Protein AF-A0A4Z2BM28-F1 (afdb_monomer)

Mean predicted aligned error: 14.36 Å

Secondary structure (DSSP, 8-state):
-HHHHHHHHHHHHHHHHHHHHHHHHGGGSPPPPPP--TT--HHHHHHHHHHHHHHHHHHH----S-----

Foldseek 3Di:
DVVVVVVVVVVVVVVVVVVVVVVVVVVPADDQDDDPDPPDDPVVVVVNVVVNVVNCCVVVPPPPDDPPPD

InterPro domains:
  IPR001955 Pancreatic hormone-like [PF00159] (30-65)
  IPR001955 Pancreatic hormone-like [PR00278] (30-46)
  IPR001955 Pancreatic hormone-like [PR00278] (47-63)
  IPR001955 Pancreatic hormone-like [SM00309] (29-64)
  IPR001955 Pancreatic hormone-like [cd00126] (29-64)
  IPR020392 Pancreatic hormone-like, conserved site [PS00265] (48-64)

Radius of gyration: 22.38 Å; Cα contacts (8 Å, |Δi|>4): 14; chains: 1; bounding box: 62×40×32 Å

Structure (mmCIF, N/CA/C/O backbone):
data_AF-A0A4Z2BM28-F1
#
_entry.id   AF-A0A4Z2BM28-F1
#
loop_
_atom_site.group_PDB
_atom_site.id
_atom_site.type_symbol
_atom_site.label_atom_id
_atom_site.label_alt_id
_atom_site.label_comp_id
_atom_site.label_asym_id
_atom_site.label_entity_id
_atom_site.label_seq_id
_atom_site.pdbx_PDB_ins_code
_atom_site.Cartn_x
_atom_site.Cartn_y
_atom_site.Cartn_z
_atom_site.occupancy
_atom_site.B_iso_or_equiv
_atom_site.auth_seq_id
_atom_site.auth_comp_id
_atom_site.auth_asym_id
_atom_site.auth_atom_id
_atom_site.pdbx_PDB_model_num
ATOM 1 N N . MET A 1 1 ? 34.719 -27.831 9.321 1.00 53.44 1 MET A N 1
ATOM 2 C CA . MET A 1 1 ? 33.395 -27.576 9.945 1.00 53.44 1 MET A CA 1
ATOM 3 C C . MET A 1 1 ? 32.992 -26.093 9.954 1.00 53.44 1 MET A C 1
ATOM 5 O O . MET A 1 1 ? 31.824 -25.808 10.158 1.00 53.44 1 MET A O 1
ATOM 9 N N . GLN A 1 2 ? 33.907 -25.148 9.700 1.00 60.81 2 GLN A N 1
ATOM 10 C CA . GLN A 1 2 ? 33.641 -23.698 9.740 1.00 60.81 2 GLN A CA 1
ATOM 11 C C . GLN A 1 2 ? 32.957 -23.153 8.468 1.00 60.81 2 GLN A C 1
ATOM 13 O O . GLN A 1 2 ? 32.150 -22.231 8.534 1.00 60.81 2 GLN A O 1
ATOM 18 N N . SER A 1 3 ? 33.220 -23.780 7.318 1.00 66.31 3 SER A N 1
ATOM 19 C CA . SER A 1 3 ? 32.610 -23.463 6.017 1.00 66.31 3 SER A CA 1
ATOM 20 C C . SER A 1 3 ? 31.101 -23.722 5.979 1.00 66.31 3 SER A C 1
ATOM 22 O O . SER A 1 3 ? 30.355 -22.935 5.401 1.00 66.31 3 SER A O 1
ATOM 24 N N . ASN A 1 4 ? 30.639 -24.784 6.645 1.00 74.88 4 ASN A N 1
ATOM 25 C CA . ASN A 1 4 ? 29.217 -25.123 6.702 1.00 74.88 4 ASN A CA 1
ATOM 26 C C . ASN A 1 4 ? 28.422 -24.091 7.507 1.00 74.88 4 ASN A C 1
ATOM 28 O O . ASN A 1 4 ? 27.322 -23.747 7.102 1.00 74.88 4 ASN A O 1
ATOM 32 N N . LEU A 1 5 ? 28.987 -23.549 8.594 1.00 77.94 5 LEU A N 1
ATOM 33 C CA . LEU A 1 5 ? 28.327 -22.527 9.415 1.00 77.94 5 LEU A CA 1
ATOM 34 C C . LEU A 1 5 ? 28.179 -21.196 8.667 1.00 77.94 5 LEU A C 1
ATOM 36 O O . LEU A 1 5 ? 27.111 -20.593 8.710 1.00 77.94 5 LEU A O 1
ATOM 40 N N . LEU A 1 6 ? 29.209 -20.766 7.928 1.00 77.25 6 LEU A N 1
ATOM 41 C CA . LEU A 1 6 ? 29.126 -19.569 7.080 1.00 77.25 6 LEU A CA 1
ATOM 42 C C . LEU A 1 6 ? 28.096 -19.732 5.954 1.00 77.25 6 LEU A C 1
ATOM 44 O O . LEU A 1 6 ? 27.323 -18.812 5.694 1.00 77.25 6 LEU A O 1
ATOM 48 N N . SER A 1 7 ? 28.055 -20.904 5.312 1.00 82.38 7 SER A N 1
ATOM 49 C CA . SER A 1 7 ? 27.054 -21.212 4.284 1.00 82.38 7 SER A CA 1
ATOM 50 C C . SER A 1 7 ? 25.633 -21.189 4.856 1.00 82.38 7 SER A C 1
ATOM 52 O O . SER A 1 7 ? 24.745 -20.596 4.247 1.00 82.38 7 SER A O 1
ATOM 54 N N . TRP A 1 8 ? 25.439 -21.749 6.053 1.00 85.19 8 TRP A N 1
ATOM 55 C CA . TRP A 1 8 ? 24.142 -21.793 6.727 1.00 85.19 8 TRP A CA 1
ATOM 56 C C . TRP A 1 8 ? 23.637 -20.400 7.126 1.00 85.19 8 TRP A C 1
ATOM 58 O O . TRP A 1 8 ? 22.475 -20.059 6.896 1.00 85.19 8 TRP A O 1
ATOM 68 N N . LEU A 1 9 ? 24.527 -19.554 7.652 1.00 89.88 9 LEU A N 1
ATOM 69 C CA . LEU A 1 9 ? 24.219 -18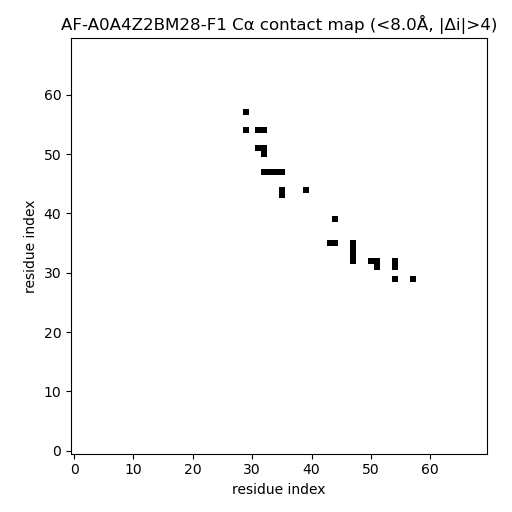.156 7.958 1.00 89.88 9 LEU A CA 1
ATOM 70 C C . LEU A 1 9 ? 23.868 -17.361 6.692 1.00 89.88 9 LEU A C 1
ATOM 72 O O . LEU A 1 9 ? 22.915 -16.583 6.706 1.00 89.88 9 LEU A O 1
ATOM 76 N N . GLY A 1 10 ? 24.573 -17.602 5.582 1.00 89.31 10 GLY A N 1
ATOM 77 C CA . GLY A 1 10 ? 24.254 -17.005 4.283 1.00 89.31 10 GLY A CA 1
ATOM 78 C C . GLY A 1 10 ? 22.871 -17.411 3.767 1.00 89.31 10 GLY A C 1
ATOM 79 O O . GLY A 1 10 ? 22.100 -16.554 3.333 1.00 89.31 10 GLY A O 1
ATOM 80 N N . THR A 1 11 ? 22.513 -18.696 3.875 1.00 90.50 11 THR A N 1
ATOM 81 C CA . THR A 1 11 ? 21.174 -19.174 3.496 1.00 90.50 11 THR A CA 1
ATOM 82 C C . THR A 1 11 ? 20.073 -18.581 4.370 1.00 90.50 11 THR A C 1
ATOM 84 O O . THR A 1 11 ? 19.045 -18.177 3.836 1.00 90.50 11 THR A O 1
ATOM 87 N N . LEU A 1 12 ? 20.289 -18.454 5.686 1.00 92.75 12 LEU A N 1
ATOM 88 C CA . LEU A 1 12 ? 19.328 -17.817 6.592 1.00 92.75 12 LEU A CA 1
ATOM 89 C C . LEU A 1 12 ? 19.147 -16.328 6.272 1.00 92.75 12 LEU A C 1
ATOM 91 O O . LEU A 1 12 ? 18.018 -15.844 6.253 1.00 92.75 12 LEU A O 1
ATOM 95 N N . GLY A 1 13 ? 20.236 -15.618 5.964 1.00 93.44 13 GLY A N 1
ATOM 96 C CA . GLY A 1 13 ? 20.185 -14.217 5.546 1.00 93.44 13 GLY A CA 1
ATOM 97 C C . GLY A 1 13 ? 19.391 -14.015 4.253 1.00 93.44 13 GLY A C 1
ATOM 98 O O . GLY A 1 13 ? 18.534 -13.136 4.192 1.00 93.44 13 GLY A O 1
ATOM 99 N N . LEU A 1 14 ? 19.612 -14.867 3.247 1.00 90.94 14 LEU A N 1
ATOM 100 C CA . LEU A 1 14 ? 18.844 -14.852 1.995 1.00 90.94 14 LEU A CA 1
ATOM 101 C C . LEU A 1 14 ? 17.356 -15.136 2.219 1.00 90.94 14 LEU A C 1
ATOM 103 O O . LEU A 1 14 ? 16.510 -14.470 1.626 1.00 90.94 14 LEU A O 1
ATOM 107 N N . LEU A 1 15 ? 17.035 -16.097 3.087 1.00 93.06 15 LEU A N 1
ATOM 108 C CA . LEU A 1 15 ? 15.656 -16.477 3.392 1.00 93.06 15 LEU A CA 1
ATOM 109 C C . LEU A 1 15 ? 14.920 -15.341 4.119 1.00 93.06 15 LEU A C 1
ATOM 111 O O . LEU A 1 15 ? 13.802 -14.994 3.746 1.00 93.06 15 LEU A O 1
ATOM 115 N N . LEU A 1 16 ? 15.577 -14.698 5.091 1.00 91.50 16 LEU A N 1
ATOM 116 C CA . LEU A 1 16 ? 15.056 -13.510 5.774 1.00 91.50 16 LEU A CA 1
ATOM 117 C C . LEU A 1 16 ? 14.851 -12.340 4.806 1.00 91.50 16 LEU A C 1
ATOM 119 O O . LEU A 1 16 ? 13.811 -11.685 4.850 1.00 91.50 16 LEU A O 1
ATOM 123 N N . TRP A 1 17 ? 15.806 -12.094 3.907 1.00 89.88 17 TRP A N 1
ATOM 124 C CA . TRP A 1 17 ? 15.695 -11.028 2.912 1.00 89.88 17 TRP A CA 1
ATOM 125 C C . TRP A 1 17 ? 14.540 -11.274 1.935 1.00 89.88 17 TRP A C 1
ATOM 127 O O . TRP A 1 17 ? 13.743 -10.372 1.688 1.00 89.88 17 TRP A O 1
ATOM 137 N N . ALA A 1 18 ? 14.377 -12.511 1.456 1.00 88.25 18 ALA A N 1
ATOM 138 C CA . ALA A 1 18 ? 13.244 -12.895 0.620 1.00 88.25 18 ALA A CA 1
ATOM 139 C C . ALA A 1 18 ? 11.899 -12.696 1.341 1.00 88.25 18 ALA A C 1
ATOM 141 O O . ALA A 1 18 ? 10.952 -12.187 0.740 1.00 88.25 18 ALA A O 1
ATOM 142 N N . LEU A 1 19 ? 11.819 -13.036 2.634 1.00 86.25 19 LEU A N 1
ATOM 143 C CA . LEU A 1 19 ? 10.619 -12.822 3.446 1.00 86.25 19 LEU A CA 1
ATOM 144 C C . LEU A 1 19 ? 10.277 -11.328 3.578 1.00 86.25 19 LEU A C 1
ATOM 146 O O . LEU A 1 19 ? 9.117 -10.942 3.447 1.00 86.25 19 LEU A O 1
ATOM 150 N N . LEU A 1 20 ? 11.291 -10.482 3.786 1.00 84.56 20 LEU A N 1
ATOM 151 C CA . LEU A 1 20 ? 11.130 -9.027 3.844 1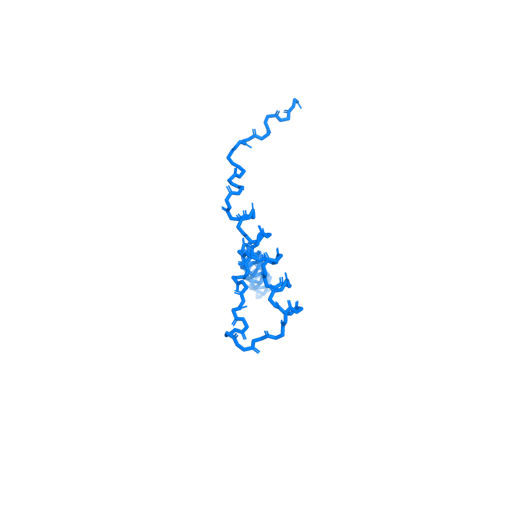.00 84.56 20 LEU A CA 1
ATOM 152 C C . LEU A 1 20 ? 10.665 -8.448 2.501 1.00 84.56 20 LEU A C 1
ATOM 154 O O . LEU A 1 20 ? 9.764 -7.610 2.477 1.00 84.56 20 LEU A O 1
ATOM 158 N N . CYS A 1 21 ? 11.218 -8.919 1.379 1.00 80.81 21 CYS A N 1
ATOM 159 C CA . CYS A 1 21 ? 10.770 -8.523 0.042 1.00 80.81 21 CYS A CA 1
ATOM 160 C C . CYS A 1 21 ? 9.312 -8.925 -0.223 1.00 80.81 21 CYS A C 1
ATO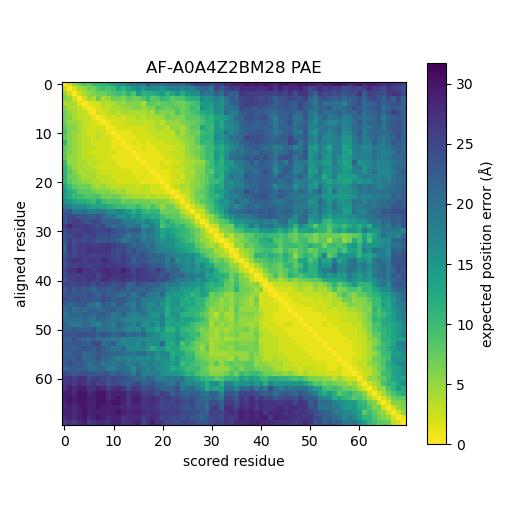M 162 O O . CYS A 1 21 ? 8.556 -8.141 -0.795 1.00 80.81 21 CYS A O 1
ATOM 164 N N . LEU A 1 22 ? 8.902 -10.119 0.216 1.00 78.62 22 LEU A N 1
ATOM 165 C CA . LEU A 1 22 ? 7.516 -10.580 0.108 1.00 78.62 22 LEU A CA 1
ATOM 166 C C . LEU A 1 22 ? 6.565 -9.726 0.956 1.00 78.62 22 LEU A C 1
ATOM 168 O O . LEU A 1 22 ? 5.504 -9.347 0.470 1.00 78.62 22 LEU A O 1
ATOM 172 N N . GLY A 1 23 ? 6.958 -9.366 2.182 1.00 72.69 23 GLY A N 1
ATOM 173 C CA . GLY A 1 23 ? 6.183 -8.465 3.040 1.00 72.69 23 GLY A CA 1
ATOM 174 C C . GLY A 1 23 ? 5.987 -7.082 2.412 1.00 72.69 23 GLY A C 1
ATOM 175 O O . GLY A 1 23 ? 4.867 -6.579 2.371 1.00 72.69 23 GLY A O 1
ATOM 176 N N . ALA A 1 24 ? 7.039 -6.509 1.822 1.00 68.00 24 ALA A N 1
ATOM 177 C CA . ALA A 1 24 ? 6.959 -5.225 1.123 1.00 68.00 24 ALA A CA 1
ATOM 178 C C . ALA A 1 24 ? 6.024 -5.248 -0.105 1.00 68.00 24 ALA A C 1
ATOM 180 O O . ALA A 1 24 ? 5.455 -4.218 -0.460 1.00 68.00 24 ALA A O 1
ATOM 181 N N . LEU A 1 25 ? 5.825 -6.407 -0.745 1.00 62.56 25 LEU A N 1
ATOM 182 C CA . LEU A 1 25 ? 4.870 -6.549 -1.850 1.00 62.56 25 LEU A CA 1
ATOM 183 C C . LEU A 1 25 ? 3.403 -6.554 -1.391 1.00 62.56 25 LEU A C 1
ATOM 185 O O . LEU A 1 25 ? 2.520 -6.259 -2.197 1.00 62.56 25 LEU A O 1
ATOM 189 N N . THR A 1 26 ? 3.123 -6.886 -0.126 1.00 61.09 26 THR A N 1
ATOM 190 C CA . THR A 1 26 ? 1.739 -6.952 0.386 1.00 61.09 26 THR A CA 1
ATOM 191 C C . THR A 1 26 ? 1.112 -5.579 0.641 1.00 61.09 26 THR A 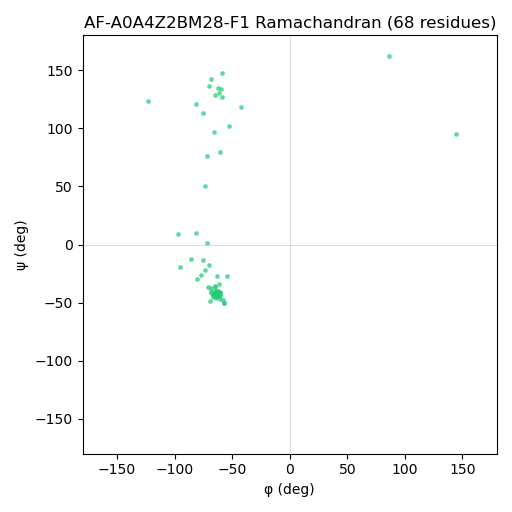C 1
ATOM 193 O O . THR A 1 26 ? -0.109 -5.482 0.710 1.00 61.09 26 THR A O 1
ATOM 196 N N . ASP A 1 27 ? 1.914 -4.510 0.654 1.00 58.19 27 ASP A N 1
ATOM 197 C CA . ASP A 1 27 ? 1.464 -3.121 0.851 1.00 58.19 27 ASP A CA 1
ATOM 198 C C . ASP A 1 27 ? 0.918 -2.465 -0.443 1.00 58.19 27 ASP A C 1
ATOM 200 O O . ASP A 1 27 ? 0.714 -1.256 -0.537 1.00 58.19 27 ASP A O 1
ATOM 204 N N . GLY A 1 28 ? 0.721 -3.259 -1.503 1.00 59.41 28 GLY A N 1
ATOM 205 C CA . GLY A 1 28 ?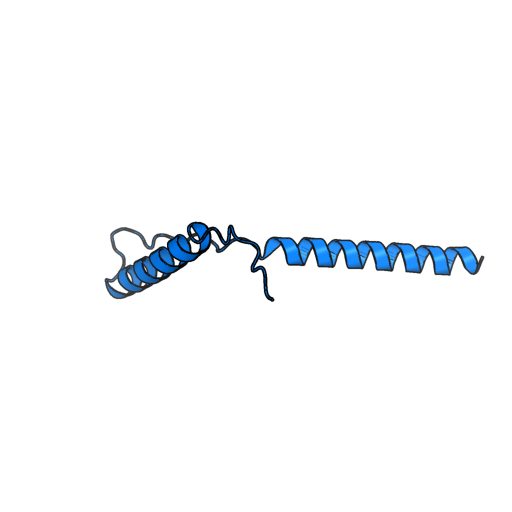 0.488 -2.758 -2.860 1.00 59.41 28 GLY A CA 1
ATOM 206 C C . GLY A 1 28 ? -0.957 -2.407 -3.222 1.00 59.41 28 GLY A C 1
ATOM 207 O O . GLY A 1 28 ? -1.170 -1.785 -4.265 1.00 59.41 28 GLY A O 1
ATOM 208 N N . TYR A 1 29 ? -1.950 -2.788 -2.412 1.00 52.84 29 TYR A N 1
ATOM 209 C CA . TYR A 1 29 ? -3.357 -2.537 -2.731 1.00 52.84 29 TYR A CA 1
ATOM 210 C C . TYR A 1 29 ? -4.048 -1.735 -1.633 1.00 52.84 29 TYR A C 1
ATOM 212 O O . TYR A 1 29 ? -4.084 -2.179 -0.486 1.00 52.84 29 TYR A O 1
ATOM 220 N N . PRO A 1 30 ? -4.640 -0.573 -1.969 1.00 63.25 30 PRO A N 1
ATOM 221 C CA . PRO A 1 30 ? -5.397 0.178 -0.988 1.00 63.25 30 PRO A CA 1
ATOM 222 C C . PRO A 1 30 ? -6.565 -0.690 -0.505 1.00 63.25 30 PRO A C 1
ATOM 224 O O . PRO A 1 30 ? -7.280 -1.296 -1.304 1.00 63.25 30 PRO A O 1
ATOM 227 N N . VAL A 1 31 ? -6.730 -0.797 0.809 1.00 68.12 31 VAL A N 1
ATOM 228 C CA . VAL A 1 31 ? -7.826 -1.560 1.411 1.00 68.12 31 VAL A CA 1
ATOM 229 C C . VAL A 1 31 ? -9.141 -0.880 1.028 1.00 68.12 31 VAL A C 1
ATOM 231 O O . VAL A 1 31 ? -9.278 0.339 1.158 1.00 68.12 31 VAL A O 1
ATOM 234 N N . LYS A 1 32 ? -10.100 -1.650 0.501 1.00 66.19 32 LYS A N 1
ATOM 235 C CA . LYS A 1 32 ? -11.426 -1.125 0.150 1.00 66.19 32 LYS A CA 1
ATOM 236 C C . LYS A 1 32 ? -12.062 -0.536 1.420 1.00 66.19 32 LYS A C 1
ATOM 238 O O . LYS A 1 32 ? -12.138 -1.260 2.411 1.00 66.19 32 LYS A O 1
ATOM 243 N N . PRO A 1 33 ? -12.523 0.729 1.410 1.00 69.81 33 PRO A N 1
ATOM 244 C CA . PRO A 1 33 ? -13.138 1.324 2.589 1.00 69.81 33 PRO A CA 1
ATOM 245 C C . PRO A 1 33 ? -14.403 0.549 2.974 1.00 69.81 33 PRO A C 1
ATOM 247 O O . PRO A 1 33 ? -15.219 0.200 2.113 1.00 69.81 33 PRO A O 1
ATOM 250 N N . GLU A 1 34 ? -14.536 0.268 4.266 1.00 71.69 34 GLU A N 1
ATOM 251 C CA . GLU A 1 34 ? -15.676 -0.432 4.855 1.00 71.69 34 GLU A CA 1
ATOM 252 C C . GLU A 1 34 ? -16.918 0.466 4.821 1.00 71.69 34 GLU A C 1
ATOM 254 O O . GLU A 1 34 ? -16.819 1.672 5.049 1.00 71.69 34 GLU A O 1
ATOM 259 N N . ASN A 1 35 ? -18.073 -0.092 4.448 1.00 68.19 35 ASN A N 1
ATOM 260 C CA . ASN A 1 35 ? -19.315 0.674 4.371 1.00 68.19 35 ASN A CA 1
ATOM 261 C C . ASN A 1 35 ? -19.906 0.789 5.787 1.00 68.19 35 ASN A C 1
ATOM 263 O O . ASN A 1 35 ? -20.185 -0.254 6.379 1.00 68.19 35 ASN A O 1
ATOM 267 N N . PRO A 1 36 ? -20.108 2.007 6.320 1.00 62.44 36 PRO A N 1
ATOM 268 C CA . PRO A 1 36 ? -20.548 2.198 7.700 1.00 62.44 36 PRO A CA 1
ATOM 269 C C . PRO A 1 36 ? -22.024 1.814 7.963 1.00 62.44 36 PRO A C 1
ATOM 271 O O . PRO A 1 36 ? -22.474 1.901 9.099 1.00 62.44 36 PRO A O 1
ATOM 274 N N . GLY A 1 37 ? -22.771 1.326 6.963 1.00 68.56 37 GLY A N 1
ATOM 275 C CA . GLY A 1 37 ? -24.176 0.920 7.107 1.00 68.56 37 GLY A CA 1
ATOM 276 C C . GLY A 1 37 ? -25.155 2.087 6.929 1.00 68.56 37 GLY A C 1
ATOM 277 O O . GLY A 1 37 ? -24.762 3.252 6.970 1.00 68.56 37 GLY A O 1
ATOM 278 N N . GLU A 1 38 ? -26.435 1.786 6.679 1.00 65.88 38 GLU A N 1
ATOM 279 C CA . GLU A 1 38 ? -27.435 2.803 6.290 1.00 65.88 38 GLU A CA 1
ATOM 280 C C . GLU A 1 38 ? -27.819 3.782 7.419 1.00 65.88 38 GLU A C 1
ATOM 282 O O . GLU A 1 38 ? -28.290 4.878 7.127 1.00 65.88 38 GLU A O 1
ATOM 287 N N . ASP A 1 39 ? -27.537 3.440 8.682 1.00 66.62 39 ASP A N 1
ATOM 288 C CA . ASP A 1 39 ? -27.837 4.263 9.868 1.00 66.62 39 ASP A CA 1
ATOM 289 C C . ASP A 1 39 ? -26.641 5.102 10.368 1.00 66.62 39 ASP A C 1
ATOM 291 O O . ASP A 1 39 ? -26.684 5.690 11.453 1.00 66.62 39 ASP A O 1
ATOM 295 N N . ALA A 1 40 ? -25.545 5.158 9.604 1.00 64.69 40 ALA A N 1
ATOM 296 C CA . ALA A 1 40 ? -24.351 5.896 9.998 1.00 64.69 40 ALA A CA 1
ATOM 297 C C . ALA A 1 40 ? -24.587 7.422 10.011 1.00 64.69 40 ALA A C 1
ATOM 299 O O . ALA A 1 40 ? -25.249 7.966 9.119 1.00 64.69 40 ALA A O 1
ATOM 300 N N . PRO A 1 41 ? -24.009 8.160 10.978 1.00 75.50 41 PRO A N 1
ATOM 301 C CA . PRO A 1 41 ? -24.109 9.613 11.016 1.00 75.50 41 PRO A CA 1
ATOM 302 C C . PRO A 1 41 ? -23.529 10.238 9.738 1.00 75.50 41 PRO A C 1
ATOM 304 O O . PRO A 1 41 ? -22.551 9.754 9.164 1.00 75.50 41 PRO A O 1
ATOM 307 N N . ALA A 1 42 ? -24.099 11.367 9.304 1.00 77.06 42 ALA A N 1
ATOM 308 C CA . ALA A 1 42 ? -23.727 12.030 8.046 1.00 77.06 42 ALA A CA 1
ATOM 309 C C . ALA A 1 42 ? -22.219 12.344 7.927 1.00 77.06 42 ALA A C 1
ATOM 311 O O . ALA A 1 42 ? -21.671 12.384 6.824 1.00 77.06 42 ALA A O 1
ATOM 312 N N . GLU A 1 43 ? -21.534 12.530 9.058 1.00 75.81 43 GLU A N 1
ATOM 313 C CA . 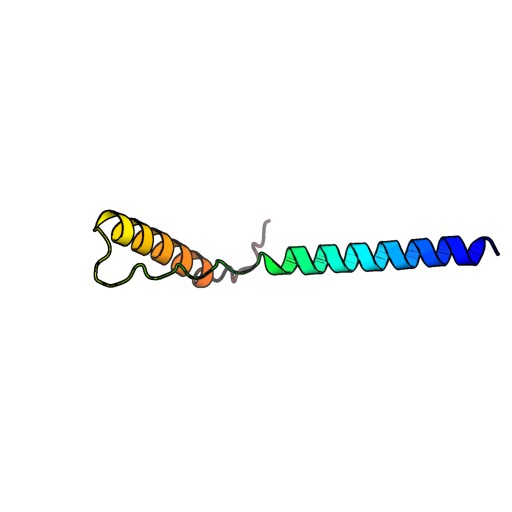GLU A 1 43 ? -20.087 12.738 9.110 1.00 75.81 43 GLU A CA 1
ATOM 314 C C . GLU A 1 43 ? -19.288 11.484 8.707 1.00 75.81 43 GLU A C 1
ATOM 3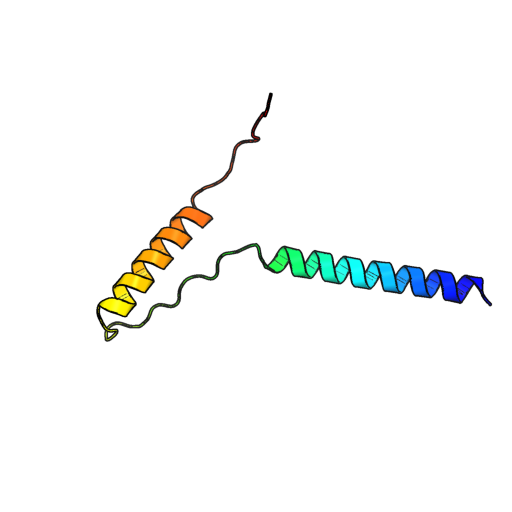16 O O . GLU A 1 43 ? -18.294 11.584 7.984 1.00 75.81 43 GLU A O 1
ATOM 321 N N . GLU A 1 44 ? -19.729 10.295 9.123 1.00 74.19 44 GLU A N 1
ATOM 322 C CA . GLU A 1 44 ? -19.098 9.022 8.758 1.00 74.19 44 GLU A CA 1
ATOM 323 C C . GLU A 1 44 ? -19.339 8.682 7.288 1.00 74.19 44 GLU A C 1
ATOM 325 O O . GLU A 1 44 ? -18.417 8.242 6.599 1.00 74.19 44 GLU A O 1
ATOM 330 N N . LEU A 1 45 ? -20.525 9.001 6.762 1.00 77.69 45 LEU A N 1
ATOM 331 C CA . LEU A 1 45 ? -20.815 8.883 5.332 1.00 77.69 45 LEU A CA 1
ATOM 332 C C . LEU A 1 45 ? -19.923 9.808 4.495 1.00 77.69 45 LEU A C 1
ATOM 334 O O . LEU A 1 45 ? -19.356 9.376 3.492 1.00 77.69 45 LEU A O 1
ATOM 338 N N . ALA A 1 46 ? -19.731 11.065 4.907 1.00 80.94 46 ALA A N 1
ATOM 339 C CA . ALA A 1 46 ? -18.838 11.988 4.205 1.00 80.94 46 ALA A CA 1
ATOM 340 C C . ALA A 1 46 ? -17.383 11.481 4.190 1.00 80.94 46 ALA A C 1
ATOM 342 O O . ALA A 1 46 ? -16.720 11.512 3.145 1.00 80.94 46 ALA A O 1
ATOM 343 N N . LYS A 1 47 ? -16.901 10.950 5.323 1.00 81.75 47 LYS A N 1
ATOM 344 C CA . LYS A 1 47 ? -15.583 10.302 5.422 1.00 81.75 47 LYS A CA 1
ATOM 345 C C . LYS A 1 47 ? -15.498 9.095 4.484 1.00 81.75 47 LYS A C 1
ATOM 347 O O . LYS A 1 47 ? -14.554 9.029 3.693 1.00 81.75 47 LYS A O 1
ATOM 352 N N . TYR A 1 48 ? -16.509 8.225 4.475 1.00 84.12 48 TYR A N 1
ATOM 353 C CA . TYR A 1 48 ? -16.601 7.079 3.568 1.00 84.12 48 TYR A CA 1
ATOM 354 C C . TYR A 1 48 ? -16.537 7.495 2.093 1.00 84.12 48 TYR A C 1
ATOM 356 O O . TYR A 1 48 ? -15.705 6.981 1.347 1.00 84.12 48 TYR A O 1
ATOM 364 N N . TYR A 1 49 ? -17.337 8.475 1.666 1.00 82.75 49 TYR A N 1
ATOM 365 C CA . TYR A 1 49 ? -17.348 8.939 0.275 1.00 82.75 49 TYR A CA 1
ATOM 366 C C . TYR A 1 49 ? -16.022 9.584 -0.148 1.00 82.75 49 TYR A C 1
ATOM 368 O O . TYR A 1 49 ? -15.581 9.396 -1.286 1.00 82.75 49 TYR A O 1
ATOM 376 N N . SER A 1 50 ? -15.350 10.306 0.753 1.00 85.81 50 SER A N 1
ATOM 377 C CA . SER A 1 50 ? -14.023 10.870 0.476 1.00 85.81 50 SER A CA 1
ATOM 378 C C . SER A 1 50 ? -12.957 9.779 0.298 1.00 85.81 50 SER A C 1
ATOM 380 O O . SER A 1 50 ? -12.207 9.804 -0.685 1.00 85.81 50 SER A O 1
ATOM 382 N N . ALA A 1 51 ? -12.950 8.773 1.180 1.00 84.38 51 ALA A N 1
ATOM 383 C CA . ALA A 1 51 ? -12.059 7.620 1.106 1.00 84.38 51 ALA A CA 1
ATOM 384 C C . ALA A 1 51 ? -12.346 6.769 -0.139 1.00 84.38 51 ALA A C 1
ATOM 386 O O . ALA A 1 51 ? -11.420 6.359 -0.834 1.00 84.38 51 ALA A O 1
ATOM 387 N N . LEU A 1 52 ? -13.621 6.578 -0.488 1.00 85.06 52 LEU A N 1
ATOM 388 C CA . LEU A 1 52 ? -14.050 5.859 -1.685 1.00 85.06 52 LEU A CA 1
ATOM 389 C C . LEU A 1 52 ? -13.595 6.567 -2.962 1.00 85.06 52 LEU A C 1
ATOM 391 O O . LEU A 1 52 ? -13.059 5.931 -3.867 1.00 85.06 52 LEU A O 1
ATOM 395 N N . ARG A 1 53 ? -13.749 7.894 -3.032 1.00 85.38 53 ARG A N 1
ATOM 396 C CA . ARG A 1 53 ? -13.255 8.685 -4.165 1.00 85.38 53 ARG A CA 1
ATOM 397 C C . ARG A 1 53 ? -11.738 8.562 -4.302 1.00 85.38 53 ARG A C 1
ATOM 399 O O . ARG A 1 53 ? -11.236 8.416 -5.415 1.00 85.38 53 ARG A O 1
ATOM 406 N N . HIS A 1 54 ? -11.008 8.598 -3.190 1.00 82.31 54 HIS A N 1
ATOM 407 C CA . HIS A 1 54 ? -9.559 8.407 -3.185 1.00 82.31 54 HIS A CA 1
ATOM 408 C C . HIS A 1 54 ? -9.162 6.995 -3.645 1.00 82.31 54 HIS A C 1
ATOM 410 O O . HIS A 1 54 ? -8.314 6.858 -4.523 1.00 82.31 54 HIS A O 1
ATOM 416 N N . TYR A 1 55 ? -9.835 5.965 -3.131 1.00 83.50 55 TYR A N 1
ATOM 417 C CA . TYR A 1 55 ? -9.652 4.568 -3.521 1.00 83.50 55 TYR A CA 1
ATOM 418 C C . TYR A 1 55 ? -9.874 4.360 -5.024 1.00 83.50 55 TYR A C 1
ATOM 420 O O . TYR A 1 55 ? -8.998 3.832 -5.705 1.00 83.50 55 TYR A O 1
ATOM 428 N N . ILE A 1 56 ? -10.996 4.857 -5.562 1.00 83.75 56 ILE A N 1
ATOM 429 C CA . ILE A 1 56 ? -11.304 4.803 -6.998 1.00 83.75 56 ILE A CA 1
ATOM 430 C C . ILE A 1 56 ? -10.197 5.491 -7.792 1.00 83.75 56 ILE A C 1
ATOM 432 O O . ILE A 1 56 ? -9.684 4.917 -8.748 1.00 83.75 56 ILE A O 1
ATOM 436 N N . ASN A 1 57 ? -9.772 6.687 -7.385 1.00 83.38 57 ASN A N 1
ATOM 437 C CA . ASN A 1 57 ? -8.702 7.408 -8.071 1.00 83.38 57 ASN A CA 1
ATOM 438 C C . ASN A 1 57 ? -7.368 6.647 -8.054 1.00 83.38 57 ASN A C 1
ATOM 440 O O . ASN A 1 57 ? -6.624 6.737 -9.027 1.00 83.38 57 ASN A O 1
ATOM 444 N N . LEU A 1 58 ? -7.062 5.902 -6.989 1.00 79.38 58 LEU A N 1
ATOM 445 C CA . LEU A 1 58 ? -5.857 5.075 -6.896 1.00 79.38 58 LEU A CA 1
ATOM 446 C C . LEU A 1 58 ? -5.908 3.870 -7.840 1.00 79.38 58 LEU A C 1
ATOM 448 O O . LEU A 1 58 ? -4.958 3.653 -8.588 1.00 79.38 58 LEU A O 1
ATOM 452 N N . ILE A 1 59 ? -7.010 3.115 -7.842 1.00 75.56 59 ILE A N 1
ATOM 453 C CA . ILE A 1 59 ? -7.126 1.887 -8.648 1.00 75.56 59 ILE A CA 1
ATOM 454 C C . ILE A 1 59 ? -7.392 2.171 -10.135 1.00 75.56 59 ILE A C 1
ATOM 456 O O . ILE A 1 59 ? -7.035 1.366 -10.994 1.00 75.56 59 ILE A O 1
ATOM 460 N N . THR A 1 60 ? -8.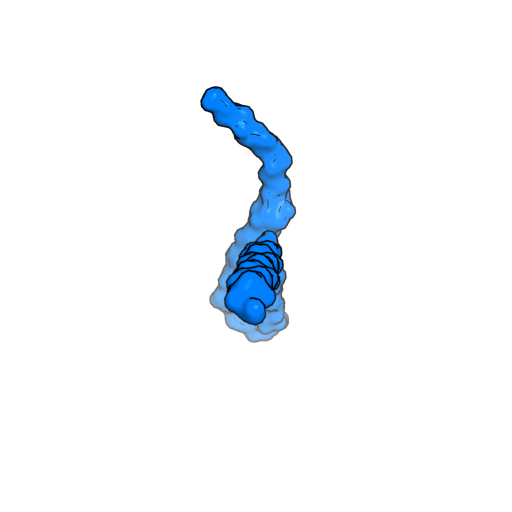009 3.316 -10.454 1.00 81.88 60 THR A N 1
ATOM 461 C CA . THR A 1 60 ? -8.347 3.703 -11.836 1.00 81.88 60 THR A CA 1
ATOM 462 C C . THR A 1 60 ? -7.306 4.605 -12.485 1.00 81.88 60 THR A C 1
ATOM 464 O O . THR A 1 60 ? -7.239 4.637 -13.716 1.00 81.88 60 THR A O 1
ATOM 467 N N . ARG A 1 61 ? -6.430 5.282 -11.719 1.00 71.50 61 ARG A N 1
ATOM 468 C CA . ARG A 1 61 ? -5.191 5.836 -12.286 1.00 71.50 61 ARG A CA 1
ATOM 469 C C . ARG A 1 61 ? -4.234 4.695 -12.600 1.00 71.50 61 ARG A C 1
ATOM 471 O O . ARG A 1 61 ? -3.217 4.492 -11.941 1.00 71.50 61 ARG A O 1
ATOM 478 N N . GLN A 1 62 ? -4.535 4.008 -13.691 1.00 61.12 62 GLN A N 1
ATOM 479 C CA . GLN A 1 62 ? -3.568 3.248 -14.454 1.00 61.12 62 GLN A CA 1
ATOM 480 C C . GLN A 1 62 ? -2.416 4.202 -14.783 1.00 61.12 62 GLN A C 1
ATOM 482 O O . GLN A 1 62 ? -2.517 5.040 -15.678 1.00 61.12 62 GLN A O 1
ATOM 487 N N . ARG A 1 63 ? -1.297 4.103 -14.059 1.00 60.53 63 ARG A N 1
ATOM 488 C CA . ARG A 1 63 ? -0.027 4.707 -14.484 1.00 60.53 63 ARG A CA 1
ATOM 489 C C . ARG A 1 63 ? 0.555 3.891 -15.643 1.00 60.53 63 ARG A C 1
ATOM 491 O O . ARG A 1 63 ? 1.710 3.484 -15.601 1.00 60.53 63 ARG A O 1
ATOM 498 N N . TYR A 1 64 ? -0.255 3.627 -16.667 1.00 60.81 64 TYR A N 1
ATOM 499 C CA . TYR A 1 64 ? 0.253 3.146 -17.938 1.00 60.81 64 TYR A CA 1
ATOM 500 C C . TYR A 1 64 ? 0.887 4.327 -18.648 1.00 60.81 64 TYR A C 1
ATOM 502 O O . TYR A 1 64 ? 0.245 5.320 -18.978 1.00 60.81 64 TYR A O 1
ATOM 510 N N . GLY A 1 65 ? 2.197 4.221 -18.787 1.00 59.50 65 GLY A N 1
ATOM 511 C CA . GLY A 1 65 ? 3.052 5.275 -19.283 1.00 59.50 65 GLY A CA 1
ATOM 512 C C . GLY A 1 65 ? 4.364 5.196 -18.538 1.00 59.50 65 GLY A C 1
ATOM 513 O O . GLY A 1 65 ? 4.506 5.758 -17.451 1.00 59.50 65 GLY A O 1
ATOM 514 N N . LYS A 1 66 ? 5.344 4.512 -19.143 1.00 54.19 66 LYS A N 1
ATOM 515 C CA . LYS A 1 66 ? 6.742 4.858 -18.911 1.00 54.19 66 LYS A CA 1
ATOM 516 C C . LYS A 1 66 ? 6.811 6.380 -18.928 1.00 54.19 66 LYS A C 1
ATOM 518 O O . LYS A 1 66 ? 6.496 6.990 -19.947 1.00 54.19 66 LYS A O 1
ATOM 523 N N . ARG A 1 67 ? 7.210 7.002 -17.821 1.00 59.72 67 ARG A N 1
ATOM 524 C CA . ARG A 1 67 ? 7.789 8.333 -17.937 1.00 59.72 67 ARG A CA 1
ATOM 525 C C . ARG A 1 67 ? 9.082 8.092 -18.698 1.00 59.72 67 ARG A C 1
ATOM 527 O O . ARG A 1 67 ? 10.057 7.643 -18.109 1.00 59.72 67 ARG A O 1
ATOM 534 N N . SER A 1 68 ? 9.060 8.289 -20.012 1.00 58.28 68 SER A N 1
ATOM 535 C CA . SER A 1 68 ? 10.255 8.700 -20.734 1.00 58.28 68 SER A CA 1
ATOM 536 C C . SER A 1 68 ? 10.651 10.042 -20.121 1.00 58.28 68 SER A C 1
ATOM 538 O O . SER A 1 68 ? 10.237 11.100 -20.587 1.00 58.28 68 SER A O 1
ATOM 540 N N . SER A 1 69 ? 11.309 9.988 -18.965 1.00 54.47 69 SER A N 1
ATOM 541 C CA . SER A 1 69 ? 12.118 11.097 -18.494 1.00 54.47 69 SER A CA 1
ATOM 542 C C . SER A 1 69 ? 13.196 11.320 -19.557 1.00 54.47 69 SER A C 1
ATOM 544 O O . SER A 1 69 ? 13.737 10.313 -20.030 1.00 54.47 69 SER A O 1
ATOM 546 N N . PRO A 1 70 ? 13.445 12.570 -19.979 1.00 66.12 70 PRO A N 1
ATOM 547 C CA . PRO A 1 70 ? 14.546 12.865 -20.886 1.00 66.12 70 PRO A CA 1
ATOM 548 C C . PRO A 1 70 ? 15.886 12.414 -20.297 1.00 66.12 70 PRO A C 1
ATOM 550 O O . PRO A 1 70 ? 15.999 12.373 -19.047 1.00 66.12 70 PRO A O 1
#

Sequence (70 aa):
MQSNLLSWLGTLGLLLWALLCLGALTDGYPVKPENPGEDAPAEELAKYYSALRHYINLITRQRYGKRSSP

Organism: NCBI:txid433685

pLDDT: mean 74.49, std 11.5, range [52.84, 93.44]

Solvent-accessible surface area (backbone atoms only — not comparable to full-atom values): 4446 Å² total; per-residue (Å²): 122,68,67,59,53,57,52,51,53,50,51,51,52,51,52,53,50,52,52,50,56,54,56,63,59,68,76,73,64,85,76,79,77,76,79,78,59,96,85,48,56,71,68,57,51,51,52,44,54,53,51,44,53,51,52,50,52,59,75,67,54,68,78,79,64,82,77,80,68,131

Nearest PDB structures (foldseek):
  2bf9-assembly1_A-2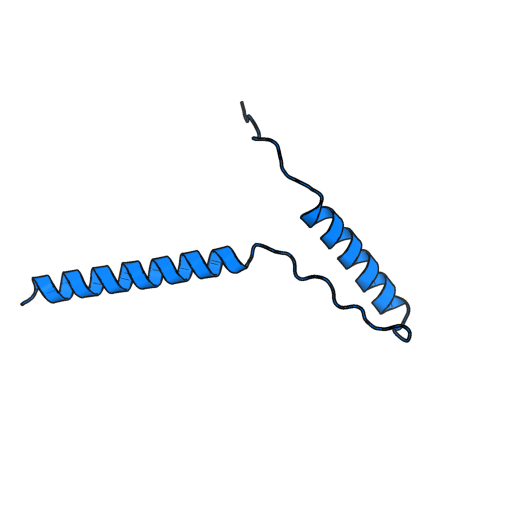  TM=9.859E-01  e=5.565E-02  Meleagris gallopavo
  1ppt-assembly1_A-2  TM=9.073E-01  e=4.455E-02  Meleagris gallopavo
  5zn9-assembly1_A  TM=6.269E-01  e=5.935E+00  Homo sapiens